Protein AF-A0A759NTQ3-F1 (afdb_monomer)

Secondary structure (DSSP, 8-state):
----EEES-EEE-SEEEEEEEEEES-EEE-SEEEEEEEEEES-EEE-SEEEEEEEEEEEEEEEESEEEEEEEEEEEEEEEE--

Mean predicted aligned error: 4.58 Å

Nearest PDB structures (foldseek):
  6ria-assembly1_P  TM=3.434E-01  e=2.487E+00  Thermus thermophilus

Radius of gyration: 11.67 Å; Cα contacts (8 Å, |Δi|>4): 229; chains: 1; bounding box: 32×25×25 Å

Foldseek 3Di:
DPPQAAECEEEEDQEEEDEGAHYEQYEYDYAEYEYEYAYYYNYAEEYAYYAYEYAAYYQDHYEYCYYHYHYNYYYNDDYHHDD

pLDDT: mean 85.56, std 9.97, range [36.03, 92.19]

Sequence (83 aa):
MATNVLSGLRVRCRLCRMATNVLSGLRVRCRLCRMATNVLSGLRMRCRLCRMAANVLSGLRVRCRLCRMATNVLSGLRVWCRL

Organism: Salmonella enterica (NCBI:txid28901)

Solvent-accessible surface area (backbone atoms only — not comparable to full-atom values): 4185 Å² total; per-residue (Å²): 133,90,80,46,70,46,66,68,45,76,47,78,44,65,67,44,80,50,77,42,52,33,39,34,43,33,37,40,42,30,46,34,40,40,41,40,30,46,36,37,35,42,37,39,38,40,34,43,37,40,39,40,39,30,48,34,38,34,46,35,38,40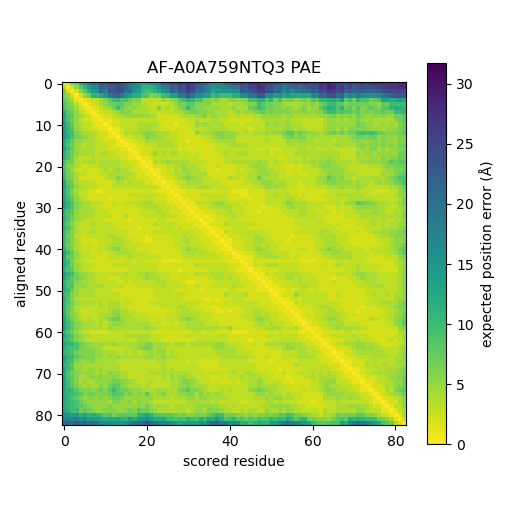,37,26,42,41,78,46,79,46,64,80,39,79,43,61,78,44,78,47,67,54,124

Structure (mmCIF, N/CA/C/O backbone):
data_AF-A0A759NTQ3-F1
#
_entry.id   AF-A0A759NTQ3-F1
#
loop_
_atom_site.group_PDB
_atom_site.id
_atom_site.type_symbol
_atom_site.label_atom_id
_atom_site.label_alt_id
_atom_site.label_comp_id
_atom_site.label_asym_id
_atom_site.label_entity_id
_atom_site.label_seq_id
_atom_site.pdbx_PDB_ins_code
_atom_site.Cartn_x
_atom_site.Cartn_y
_atom_site.Cartn_z
_atom_site.occupancy
_atom_site.B_iso_or_equiv
_atom_site.auth_seq_id
_atom_site.auth_comp_id
_atom_site.auth_asym_id
_atom_site.auth_atom_id
_atom_site.pdbx_PDB_model_num
ATOM 1 N N . MET A 1 1 ? 20.128 -15.673 -8.459 1.00 36.03 1 MET A N 1
ATOM 2 C CA . MET A 1 1 ? 19.994 -14.201 -8.390 1.00 36.03 1 MET A CA 1
ATOM 3 C C . MET A 1 1 ? 18.508 -13.869 -8.299 1.00 36.03 1 MET A C 1
ATOM 5 O O . MET A 1 1 ? 17.813 -13.962 -9.298 1.00 36.03 1 MET A O 1
ATOM 9 N N . ALA A 1 2 ? 17.976 -13.620 -7.099 1.00 42.84 2 ALA A N 1
ATOM 10 C CA . ALA A 1 2 ? 16.540 -13.379 -6.917 1.00 42.84 2 ALA A CA 1
ATOM 11 C C . ALA A 1 2 ? 16.209 -11.905 -7.204 1.00 42.84 2 ALA A C 1
ATOM 13 O O . ALA A 1 2 ? 16.132 -11.076 -6.297 1.00 42.84 2 ALA A O 1
ATOM 14 N N . THR A 1 3 ? 16.042 -11.567 -8.480 1.00 47.06 3 THR A N 1
ATOM 15 C CA . THR A 1 3 ? 15.576 -10.256 -8.949 1.00 47.06 3 THR A CA 1
ATOM 16 C C . THR A 1 3 ? 14.074 -10.089 -8.699 1.00 47.06 3 THR A C 1
ATOM 18 O O . THR A 1 3 ? 13.285 -9.959 -9.624 1.00 47.06 3 THR A O 1
ATOM 21 N N . ASN A 1 4 ? 13.634 -10.052 -7.437 1.00 68.12 4 ASN A N 1
ATOM 22 C CA . ASN A 1 4 ? 12.235 -9.728 -7.123 1.00 68.12 4 ASN A CA 1
ATOM 23 C C . ASN A 1 4 ? 12.052 -8.216 -6.970 1.00 68.12 4 ASN A C 1
ATOM 25 O O . ASN A 1 4 ? 11.764 -7.710 -5.880 1.00 68.12 4 ASN A O 1
ATOM 29 N N . VAL A 1 5 ? 12.260 -7.512 -8.084 1.00 75.50 5 VAL A N 1
ATOM 30 C CA . VAL A 1 5 ? 11.795 -6.141 -8.283 1.00 75.50 5 VAL A CA 1
ATOM 31 C C . VAL A 1 5 ? 10.415 -6.233 -8.920 1.00 75.50 5 VAL A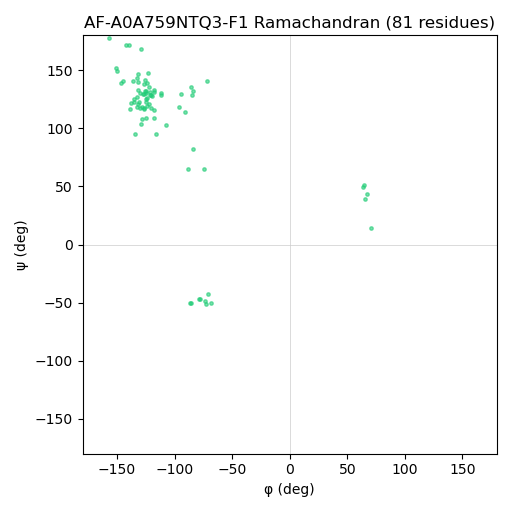 C 1
ATOM 33 O O . VAL A 1 5 ? 10.272 -6.709 -10.041 1.00 75.50 5 VAL A O 1
ATOM 36 N N . LEU A 1 6 ? 9.389 -5.799 -8.197 1.00 80.19 6 LEU A N 1
ATOM 37 C CA . LEU A 1 6 ? 8.017 -5.760 -8.695 1.00 80.19 6 LEU A CA 1
ATOM 38 C C . LEU A 1 6 ? 7.580 -4.310 -8.856 1.00 80.19 6 LEU A C 1
ATOM 40 O O . LEU A 1 6 ? 7.723 -3.505 -7.936 1.00 80.19 6 LEU A O 1
ATOM 44 N N . SER A 1 7 ? 7.026 -3.978 -10.018 1.00 85.81 7 SER A N 1
ATOM 45 C CA . SER A 1 7 ? 6.577 -2.625 -10.334 1.00 85.81 7 SER A CA 1
ATOM 46 C C . SER A 1 7 ? 5.160 -2.616 -10.914 1.00 85.81 7 SER A C 1
ATOM 48 O O . SER A 1 7 ? 4.721 -3.562 -11.563 1.00 85.81 7 SER A O 1
ATOM 50 N N . GLY A 1 8 ? 4.393 -1.559 -10.630 1.00 85.38 8 GLY A N 1
ATOM 51 C CA . GLY A 1 8 ? 3.101 -1.302 -11.289 1.00 85.38 8 GLY A CA 1
ATOM 52 C C . GLY A 1 8 ? 1.953 -2.255 -10.927 1.00 85.38 8 GLY A C 1
ATOM 53 O O . GLY A 1 8 ? 0.917 -2.270 -11.596 1.00 85.38 8 GLY A O 1
ATOM 54 N N . LEU A 1 9 ? 2.094 -3.036 -9.859 1.00 85.38 9 LEU A N 1
ATOM 55 C CA . LEU A 1 9 ? 1.146 -4.090 -9.518 1.00 85.38 9 LEU A CA 1
ATOM 56 C C . LEU A 1 9 ? -0.198 -3.532 -8.998 1.00 85.38 9 LEU A C 1
ATOM 58 O O . LEU A 1 9 ? -0.257 -2.582 -8.206 1.00 85.38 9 LEU A O 1
ATOM 62 N N . ARG A 1 10 ? -1.311 -4.161 -9.395 1.00 90.06 10 ARG A N 1
ATOM 63 C CA . ARG A 1 10 ? -2.656 -3.884 -8.864 1.00 90.06 10 ARG A CA 1
ATOM 64 C C . ARG A 1 10 ? -3.260 -5.156 -8.285 1.00 90.06 10 ARG A C 1
ATOM 66 O O . ARG A 1 10 ? -3.458 -6.123 -9.004 1.00 90.06 10 ARG A O 1
ATOM 73 N N . VAL A 1 11 ? -3.606 -5.128 -7.002 1.00 86.06 11 VAL A N 1
ATOM 74 C CA . VAL A 1 11 ? -4.122 -6.296 -6.277 1.00 86.06 11 VAL A CA 1
ATOM 75 C C . VAL A 1 11 ? -5.516 -6.001 -5.735 1.00 86.06 11 VAL A C 1
ATOM 77 O O . VAL A 1 11 ? -5.734 -4.983 -5.066 1.00 86.06 11 VAL A O 1
ATOM 80 N N . ARG A 1 12 ? -6.462 -6.900 -6.017 1.00 90.62 12 ARG A N 1
ATOM 81 C CA . ARG A 1 12 ? -7.829 -6.876 -5.485 1.00 90.62 12 ARG A CA 1
ATOM 82 C C . ARG A 1 12 ? -8.224 -8.273 -5.020 1.00 90.62 12 ARG A C 1
ATOM 84 O O . ARG A 1 12 ? -8.695 -9.067 -5.821 1.00 90.62 12 ARG A O 1
ATOM 91 N N . CYS A 1 13 ? -8.062 -8.556 -3.732 1.00 84.81 13 CYS A N 1
ATOM 92 C CA . CYS A 1 13 ? -8.447 -9.849 -3.157 1.00 84.81 13 CYS A CA 1
ATOM 93 C C . CYS A 1 13 ? -9.103 -9.646 -1.787 1.00 84.81 13 CYS A C 1
ATOM 95 O O . CYS A 1 13 ? -9.095 -8.548 -1.237 1.00 84.81 13 CYS A O 1
ATOM 97 N N . ARG A 1 14 ? -9.675 -10.693 -1.184 1.00 88.69 14 ARG A N 1
ATOM 98 C CA . ARG A 1 14 ? -10.144 -10.604 0.215 1.00 88.69 14 ARG A CA 1
ATOM 99 C C . ARG A 1 14 ? -8.964 -10.536 1.187 1.00 88.69 14 ARG A C 1
ATOM 101 O O . ARG A 1 14 ? -8.976 -9.709 2.101 1.00 88.69 14 ARG A O 1
ATOM 108 N N . LEU A 1 15 ? -7.948 -11.357 0.937 1.00 88.50 15 LEU A N 1
ATOM 109 C CA . LEU A 1 15 ? -6.756 -11.527 1.757 1.00 88.50 15 LEU A CA 1
ATOM 110 C C . LEU A 1 15 ? -5.524 -11.420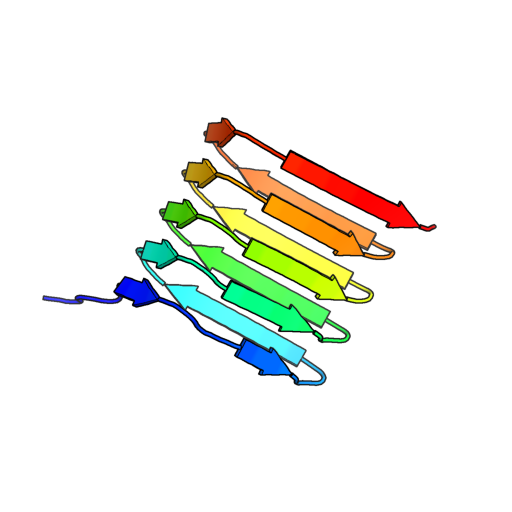 0.857 1.00 88.50 15 LEU A C 1
ATOM 112 O O . LEU A 1 15 ? -5.490 -12.026 -0.211 1.00 88.50 15 LEU A O 1
ATOM 116 N N . CYS A 1 16 ? -4.554 -10.605 1.260 1.00 84.31 16 CYS A N 1
ATOM 117 C CA . CYS A 1 16 ? -3.392 -10.264 0.444 1.00 84.31 16 CYS A CA 1
ATOM 118 C C . CYS A 1 16 ? -2.115 -10.447 1.269 1.00 84.31 16 CYS A C 1
ATOM 120 O O . CYS A 1 16 ? -1.986 -9.838 2.334 1.00 84.31 16 CYS A O 1
ATOM 122 N N . ARG A 1 17 ? -1.181 -11.282 0.791 1.00 87.62 17 ARG A N 1
ATOM 123 C CA . ARG A 1 17 ? 0.124 -11.515 1.425 1.00 87.62 17 ARG A CA 1
ATOM 124 C C . ARG A 1 17 ? 1.234 -11.406 0.385 1.00 87.62 17 ARG A C 1
ATOM 126 O O . ARG A 1 17 ? 1.214 -12.164 -0.573 1.00 87.62 17 ARG A O 1
ATOM 133 N N . MET A 1 18 ? 2.184 -10.496 0.588 1.00 83.81 18 MET A N 1
ATOM 134 C CA . MET A 1 18 ? 3.314 -10.298 -0.330 1.00 83.81 18 MET A CA 1
ATOM 135 C C . MET A 1 18 ? 4.638 -10.223 0.426 1.00 83.81 18 MET A C 1
ATOM 137 O O . MET A 1 18 ? 4.697 -9.630 1.508 1.00 83.81 18 MET A O 1
ATOM 141 N N . ALA A 1 19 ? 5.683 -10.791 -0.176 1.00 87.00 19 ALA A N 1
ATOM 142 C CA . ALA A 1 19 ? 7.061 -10.718 0.295 1.00 87.00 19 ALA A CA 1
ATOM 143 C C . ALA A 1 19 ? 8.006 -10.505 -0.897 1.00 87.00 19 ALA A C 1
ATOM 145 O O . ALA A 1 19 ? 8.051 -11.344 -1.795 1.00 87.00 19 ALA A O 1
ATOM 146 N N . THR A 1 20 ? 8.709 -9.372 -0.945 1.00 85.12 20 THR A N 1
ATOM 147 C CA . THR A 1 20 ? 9.542 -8.975 -2.099 1.00 85.12 20 THR A CA 1
ATOM 148 C C . THR A 1 20 ? 10.719 -8.111 -1.655 1.00 85.12 20 THR A C 1
ATOM 150 O O . THR A 1 20 ? 10.595 -7.372 -0.683 1.00 85.12 20 THR A O 1
ATOM 153 N N . ASN A 1 21 ? 11.840 -8.120 -2.379 1.00 87.56 21 ASN A N 1
ATOM 154 C CA . ASN A 1 21 ? 12.974 -7.258 -2.024 1.00 87.56 21 ASN A CA 1
ATOM 155 C C . ASN A 1 21 ? 12.695 -5.789 -2.354 1.00 87.56 21 ASN A C 1
ATOM 157 O O . ASN A 1 21 ? 12.806 -4.934 -1.477 1.00 87.56 21 ASN A O 1
ATOM 161 N N . VAL A 1 22 ? 12.276 -5.503 -3.587 1.00 86.56 22 VAL A N 1
ATOM 162 C CA . VAL A 1 22 ? 11.975 -4.139 -4.032 1.00 86.56 22 VAL A CA 1
ATOM 163 C C . VAL A 1 22 ? 10.586 -4.111 -4.644 1.00 86.56 22 VAL A C 1
ATOM 165 O O . VAL A 1 22 ? 10.256 -4.933 -5.498 1.00 86.56 22 VAL A O 1
ATOM 168 N N . LEU A 1 23 ? 9.759 -3.168 -4.203 1.00 86.38 23 LEU A N 1
ATOM 169 C CA . LEU A 1 23 ? 8.399 -3.017 -4.696 1.00 86.38 23 LEU A CA 1
ATOM 170 C C . LEU A 1 23 ? 8.094 -1.547 -4.966 1.00 86.38 23 LEU A C 1
ATOM 172 O O . LEU A 1 23 ? 8.174 -0.715 -4.063 1.00 86.38 23 LEU A O 1
ATOM 176 N N . SER A 1 24 ? 7.714 -1.231 -6.200 1.00 90.06 24 SER A N 1
ATOM 177 C CA . SER A 1 24 ? 7.392 0.129 -6.627 1.00 90.06 24 SER A CA 1
ATOM 178 C C . SER A 1 24 ? 6.000 0.225 -7.261 1.00 90.06 24 SER A C 1
ATOM 180 O O . SER A 1 24 ? 5.534 -0.658 -7.978 1.00 90.06 24 SER A O 1
ATOM 182 N N . GLY A 1 25 ? 5.273 1.307 -6.987 1.00 88.25 25 GLY A N 1
ATOM 183 C CA . GLY A 1 25 ? 4.018 1.608 -7.685 1.00 88.25 25 GLY A CA 1
ATOM 184 C C . GLY A 1 25 ? 2.881 0.606 -7.442 1.00 88.25 25 GLY A C 1
ATOM 185 O O . GLY A 1 25 ? 2.124 0.285 -8.358 1.00 88.25 25 GLY A O 1
ATOM 186 N N . LEU A 1 26 ? 2.730 0.118 -6.212 1.00 88.31 26 LEU A N 1
ATOM 187 C CA . LEU A 1 26 ? 1.716 -0.875 -5.857 1.00 88.31 26 LEU A CA 1
ATOM 188 C C . LEU A 1 26 ? 0.362 -0.228 -5.502 1.00 88.31 26 LEU A C 1
ATOM 190 O O . LEU A 1 26 ? 0.284 0.717 -4.712 1.00 88.31 26 LEU A O 1
ATOM 194 N N . ARG A 1 27 ? -0.747 -0.784 -6.010 1.00 91.75 27 ARG A N 1
ATOM 195 C CA . ARG A 1 27 ? -2.115 -0.429 -5.584 1.00 91.75 27 ARG A CA 1
ATOM 196 C C . ARG A 1 27 ? -2.853 -1.645 -5.032 1.00 91.75 27 ARG A C 1
ATOM 198 O O . ARG A 1 27 ? -3.153 -2.571 -5.779 1.00 91.75 27 ARG A O 1
ATOM 205 N N . VAL A 1 28 ? -3.230 -1.611 -3.755 1.00 88.69 28 VAL A N 1
ATOM 206 C CA . VAL A 1 28 ? -3.909 -2.728 -3.075 1.00 88.69 28 VAL A CA 1
ATOM 207 C C . VAL A 1 28 ? -5.295 -2.318 -2.598 1.00 88.69 28 VAL A C 1
ATOM 209 O O . VAL A 1 28 ? -5.462 -1.274 -1.958 1.00 88.69 28 VAL A O 1
ATOM 212 N N . ARG A 1 29 ? -6.291 -3.162 -2.878 1.00 91.62 29 ARG A N 1
ATOM 213 C CA . ARG A 1 29 ? -7.621 -3.104 -2.264 1.00 91.62 29 ARG A CA 1
ATOM 214 C C . ARG A 1 29 ? -8.001 -4.482 -1.726 1.00 91.62 29 ARG A C 1
ATOM 216 O O . ARG A 1 29 ? -8.379 -5.341 -2.515 1.00 91.62 29 ARG A O 1
ATOM 223 N N . CYS A 1 30 ? -7.918 -4.687 -0.412 1.00 88.44 30 CYS A N 1
ATOM 224 C CA . CYS A 1 30 ? -8.292 -5.965 0.215 1.00 88.44 30 CYS A CA 1
ATOM 225 C C . CYS A 1 30 ? -8.991 -5.757 1.564 1.00 88.44 30 CYS A C 1
ATOM 227 O O . CYS A 1 30 ? -9.051 -4.635 2.055 1.00 88.44 30 CYS A O 1
ATOM 229 N N . ARG A 1 31 ? -9.549 -6.801 2.192 1.00 90.50 31 ARG A N 1
ATOM 230 C CA . ARG A 1 31 ? -10.050 -6.675 3.578 1.00 90.50 31 ARG A CA 1
ATOM 231 C C . ARG A 1 31 ? -8.891 -6.731 4.567 1.00 90.50 31 ARG A C 1
ATOM 233 O O . ARG A 1 31 ? -8.808 -5.866 5.439 1.00 90.50 31 ARG A O 1
ATOM 240 N N . LEU A 1 32 ? -8.004 -7.705 4.374 1.00 89.75 32 LEU A N 1
ATOM 241 C CA . LEU A 1 32 ? -6.814 -7.927 5.186 1.00 89.75 32 LEU A CA 1
ATOM 242 C C . LEU A 1 32 ? -5.566 -7.948 4.300 1.00 89.75 32 LEU A C 1
ATOM 244 O O . LEU A 1 32 ? -5.538 -8.647 3.283 1.00 89.75 32 LEU A O 1
ATOM 248 N N . CYS A 1 33 ? -4.533 -7.216 4.704 1.00 87.62 33 CYS A N 1
ATOM 249 C CA . CYS A 1 33 ? -3.270 -7.143 3.974 1.00 87.62 33 CYS A CA 1
ATOM 250 C C . CYS A 1 33 ? -2.078 -7.356 4.906 1.00 87.62 33 CYS A C 1
ATOM 252 O O . CYS A 1 33 ? -1.983 -6.691 5.942 1.00 87.62 33 CYS A O 1
ATOM 254 N N . ARG A 1 34 ? -1.134 -8.210 4.493 1.00 90.31 34 ARG A N 1
ATOM 255 C CA . ARG A 1 34 ? 0.166 -8.391 5.146 1.00 90.31 34 ARG A CA 1
ATOM 256 C C . ARG A 1 34 ? 1.302 -8.260 4.132 1.00 90.31 34 ARG A C 1
ATOM 258 O O . ARG A 1 34 ? 1.386 -9.062 3.208 1.00 90.31 34 ARG A O 1
ATOM 265 N N . MET A 1 35 ? 2.176 -7.277 4.316 1.00 86.75 35 MET A N 1
ATOM 266 C CA . MET A 1 35 ? 3.290 -7.010 3.396 1.00 86.75 35 MET A CA 1
ATOM 267 C C . MET A 1 35 ? 4.620 -7.035 4.148 1.00 86.75 35 MET A C 1
ATOM 269 O O . MET A 1 35 ? 4.700 -6.498 5.254 1.00 86.75 35 MET A O 1
ATOM 273 N N . ALA A 1 36 ? 5.643 -7.631 3.543 1.00 89.75 36 ALA A N 1
ATOM 274 C CA . ALA A 1 36 ? 7.021 -7.580 4.019 1.00 89.75 36 ALA A CA 1
ATOM 275 C C . ALA A 1 36 ? 7.949 -7.246 2.846 1.00 89.75 36 ALA A C 1
ATOM 277 O O . ALA A 1 36 ? 7.989 -7.993 1.870 1.00 89.75 36 ALA A O 1
ATOM 278 N N . THR A 1 37 ? 8.656 -6.120 2.906 1.00 87.50 37 THR A N 1
ATOM 279 C CA . THR A 1 37 ? 9.489 -5.660 1.783 1.00 87.50 37 THR A CA 1
ATOM 280 C C . THR A 1 37 ? 10.740 -4.938 2.245 1.00 87.50 37 THR A C 1
ATOM 282 O O . THR A 1 37 ? 10.631 -4.102 3.126 1.00 87.50 37 THR A O 1
ATOM 285 N N . ASN A 1 38 ? 11.906 -5.149 1.634 1.00 90.19 38 ASN A N 1
ATOM 286 C CA . ASN A 1 38 ? 13.089 -4.362 2.012 1.00 90.19 38 ASN A CA 1
ATOM 287 C C . ASN A 1 38 ? 12.939 -2.892 1.601 1.00 90.19 38 ASN A C 1
ATOM 289 O O . ASN A 1 38 ? 13.071 -2.005 2.442 1.00 90.19 38 ASN A O 1
ATOM 293 N N . VAL A 1 39 ? 12.585 -2.638 0.339 1.00 89.19 39 VAL A N 1
ATOM 294 C CA . VAL A 1 39 ? 12.353 -1.288 -0.188 1.00 89.19 39 VAL A CA 1
ATOM 295 C C . VAL A 1 39 ? 10.960 -1.203 -0.802 1.00 89.19 39 VAL A C 1
ATOM 297 O O . VAL A 1 39 ? 10.619 -1.980 -1.695 1.00 89.19 39 VAL A O 1
ATOM 300 N N . LEU A 1 40 ? 10.160 -0.241 -0.341 1.00 88.19 40 LEU A N 1
ATOM 301 C CA . LEU A 1 40 ? 8.820 0.028 -0.855 1.00 88.19 40 LEU A CA 1
ATOM 302 C C . LEU A 1 40 ? 8.684 1.486 -1.286 1.00 88.19 40 LEU A C 1
ATOM 304 O O . LEU A 1 40 ? 8.817 2.384 -0.458 1.00 88.19 40 LEU A O 1
ATOM 308 N N . SER A 1 41 ? 8.320 1.723 -2.544 1.00 91.19 41 SER A N 1
ATOM 309 C CA . SER A 1 41 ? 8.049 3.065 -3.059 1.00 91.19 41 SER A CA 1
ATOM 310 C C . SER A 1 41 ? 6.678 3.171 -3.735 1.00 91.19 41 SER A C 1
ATOM 312 O O . SER A 1 41 ? 6.233 2.293 -4.474 1.00 91.19 41 SER A O 1
ATOM 314 N N . GLY A 1 42 ? 5.954 4.262 -3.485 1.00 90.12 42 GLY A N 1
ATOM 315 C CA . GLY A 1 42 ? 4.722 4.575 -4.217 1.00 90.12 42 GLY A CA 1
ATOM 316 C C . GLY A 1 42 ? 3.555 3.611 -3.962 1.00 90.12 42 GLY A C 1
ATOM 317 O O . GLY A 1 42 ? 2.850 3.227 -4.898 1.00 90.12 42 GLY A O 1
ATOM 318 N N . LEU A 1 43 ? 3.316 3.220 -2.707 1.00 88.88 43 LEU A N 1
ATOM 319 C CA . LEU A 1 43 ? 2.195 2.349 -2.343 1.00 88.88 43 LEU A CA 1
ATOM 320 C C . LEU A 1 43 ? 0.893 3.143 -2.139 1.00 88.88 43 LEU A C 1
ATOM 322 O O . LEU A 1 43 ? 0.835 4.101 -1.369 1.00 88.88 43 LEU A O 1
ATOM 326 N N . ARG A 1 44 ? -0.204 2.670 -2.743 1.00 91.62 44 ARG A N 1
ATOM 327 C CA . ARG A 1 44 ? -1.577 3.092 -2.421 1.00 91.62 44 ARG A CA 1
ATOM 328 C C . ARG A 1 44 ? -2.397 1.916 -1.901 1.00 91.62 44 ARG A C 1
ATOM 330 O O . ARG A 1 44 ? -2.702 0.985 -2.640 1.00 91.62 44 ARG A O 1
ATOM 337 N N . MET A 1 45 ? -2.819 1.993 -0.649 1.00 88.50 45 MET A N 1
ATOM 338 C CA . MET A 1 45 ? -3.467 0.903 0.073 1.00 88.50 45 MET A CA 1
ATOM 339 C C . MET A 1 45 ? -4.858 1.317 0.554 1.00 88.50 45 MET A C 1
ATOM 341 O O . MET A 1 45 ? -5.020 2.384 1.143 1.00 88.50 45 MET A O 1
ATOM 345 N N . ARG A 1 46 ? -5.869 0.478 0.307 1.00 91.25 46 ARG A N 1
ATOM 346 C CA . ARG A 1 46 ? -7.199 0.585 0.927 1.00 91.25 46 ARG A CA 1
ATOM 347 C C . ARG A 1 46 ? -7.610 -0.765 1.498 1.00 91.25 46 ARG A C 1
ATOM 349 O O . ARG A 1 46 ? -7.767 -1.718 0.739 1.00 91.25 46 ARG A O 1
ATOM 356 N N . CYS A 1 47 ? -7.805 -0.849 2.806 1.00 88.06 47 CYS A N 1
ATOM 357 C CA . CYS A 1 47 ? -8.235 -2.089 3.453 1.00 88.06 47 CYS A CA 1
ATOM 358 C C . C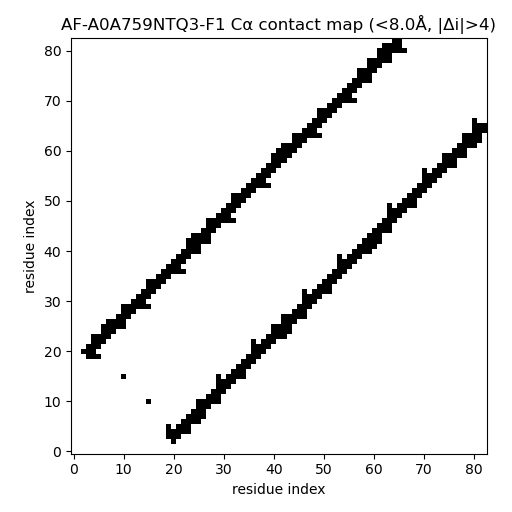YS A 1 47 ? -8.928 -1.844 4.792 1.00 88.06 47 CYS A C 1
ATOM 360 O O . CYS A 1 47 ? -9.097 -0.701 5.197 1.00 88.06 47 CYS A O 1
ATOM 362 N N . ARG A 1 48 ? -9.410 -2.899 5.458 1.00 89.38 48 ARG A N 1
ATOM 363 C CA . ARG A 1 48 ? -9.915 -2.777 6.835 1.00 89.38 48 ARG A CA 1
ATOM 364 C C . ARG A 1 48 ? -8.769 -2.933 7.823 1.00 89.38 48 ARG A C 1
ATOM 366 O O . ARG A 1 48 ? -8.591 -2.061 8.666 1.00 89.38 48 ARG A O 1
ATOM 373 N N . LEU A 1 49 ? -7.979 -3.993 7.657 1.00 88.88 49 LEU A N 1
ATOM 374 C CA . LEU A 1 49 ? -6.806 -4.281 8.474 1.00 88.88 49 LEU A CA 1
ATOM 375 C C . LEU A 1 49 ? -5.545 -4.322 7.609 1.00 88.88 49 LEU A C 1
ATOM 377 O O . LEU A 1 49 ? -5.486 -5.068 6.625 1.00 88.88 49 LEU A O 1
ATOM 381 N N . CYS A 1 50 ? -4.529 -3.562 8.004 1.00 86.75 50 CYS A N 1
ATOM 382 C CA . CYS A 1 50 ? -3.228 -3.561 7.350 1.00 86.75 50 CYS A CA 1
ATOM 383 C C . CYS A 1 50 ? -2.082 -3.822 8.325 1.00 86.75 50 CYS A C 1
ATOM 385 O O . CYS A 1 50 ? -1.983 -3.169 9.361 1.00 86.75 50 CYS A O 1
ATOM 387 N N . ARG A 1 51 ? -1.181 -4.737 7.948 1.00 90.25 51 ARG A N 1
ATOM 388 C CA . ARG A 1 51 ? 0.110 -4.947 8.609 1.00 90.25 51 ARG A CA 1
ATOM 389 C C . ARG A 1 51 ? 1.235 -4.873 7.576 1.00 90.25 51 ARG A C 1
ATOM 391 O O . ARG A 1 51 ? 1.269 -5.704 6.670 1.00 90.25 51 ARG A O 1
ATOM 398 N N . MET A 1 52 ? 2.151 -3.917 7.705 1.00 87.44 52 MET A N 1
ATOM 399 C CA . MET A 1 52 ? 3.376 -3.899 6.896 1.00 87.44 52 MET A CA 1
ATOM 400 C C . MET A 1 52 ? 4.638 -3.878 7.742 1.00 87.44 52 MET A C 1
ATOM 402 O O . MET A 1 52 ? 4.667 -3.278 8.815 1.00 87.44 52 MET A O 1
ATOM 406 N N . ALA A 1 53 ? 5.676 -4.505 7.200 1.00 90.56 53 ALA A N 1
ATOM 407 C CA . ALA A 1 53 ? 7.052 -4.359 7.633 1.00 90.56 53 ALA A CA 1
ATOM 408 C C . ALA A 1 53 ? 7.913 -3.977 6.425 1.00 90.56 53 ALA A C 1
ATOM 410 O O . ALA A 1 53 ? 7.825 -4.638 5.38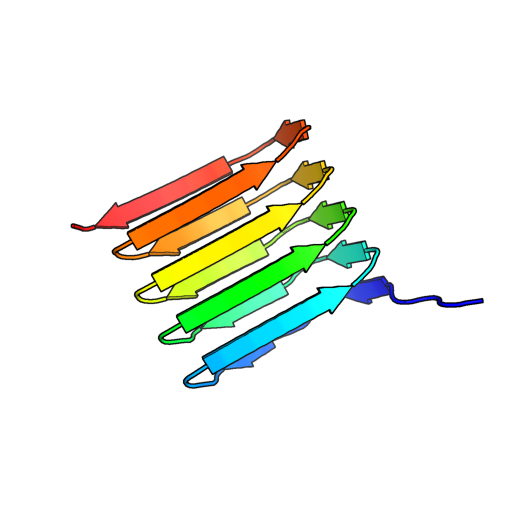5 1.00 90.56 53 ALA A O 1
ATOM 411 N N . ALA A 1 54 ? 8.722 -2.926 6.551 1.00 88.50 54 ALA A N 1
ATOM 412 C CA . ALA A 1 54 ? 9.719 -2.610 5.539 1.00 88.50 54 ALA A CA 1
ATOM 413 C C . ALA A 1 54 ? 10.960 -1.921 6.093 1.00 88.50 54 ALA A C 1
ATOM 415 O O . ALA A 1 54 ? 10.845 -1.155 7.034 1.00 88.50 54 ALA A O 1
ATOM 416 N N . ASN A 1 55 ? 12.133 -2.117 5.491 1.00 91.44 55 ASN A N 1
ATOM 417 C CA . ASN A 1 55 ? 13.321 -1.378 5.931 1.00 91.44 55 ASN A CA 1
ATOM 418 C C . ASN A 1 55 ? 13.255 0.081 5.473 1.00 91.44 55 ASN A C 1
ATOM 420 O O . ASN A 1 55 ? 13.409 0.988 6.288 1.00 91.44 55 ASN A O 1
ATOM 424 N N . VAL A 1 56 ? 12.955 0.306 4.193 1.00 90.56 56 VAL A N 1
ATOM 425 C CA . VAL A 1 56 ? 12.834 1.641 3.600 1.00 90.56 56 VAL A CA 1
ATOM 426 C C . VAL A 1 56 ? 11.476 1.791 2.939 1.00 90.56 56 VAL A C 1
ATOM 428 O O . VAL A 1 56 ? 11.059 0.944 2.144 1.00 90.56 56 VAL A O 1
ATOM 431 N N . LEU A 1 57 ? 10.785 2.885 3.250 1.00 88.19 57 LEU A N 1
ATOM 432 C CA . LEU A 1 57 ? 9.438 3.126 2.763 1.00 88.19 57 LEU A CA 1
ATOM 433 C C . LEU A 1 57 ? 9.255 4.583 2.324 1.00 88.19 57 LEU A C 1
ATOM 435 O O . LEU A 1 57 ? 9.439 5.507 3.116 1.00 88.19 57 LEU A O 1
ATOM 439 N N . SER A 1 58 ? 8.877 4.790 1.060 1.00 92.19 58 SER A N 1
ATOM 440 C CA . SER A 1 58 ? 8.701 6.116 0.463 1.00 92.19 58 SER A CA 1
ATOM 441 C C . SER A 1 58 ? 7.375 6.267 -0.291 1.00 92.19 58 SER A C 1
ATOM 443 O O . SER A 1 58 ? 6.905 5.368 -0.991 1.00 92.19 58 SER A O 1
ATOM 445 N N . GLY A 1 59 ? 6.726 7.427 -0.158 1.00 90.44 59 GLY A N 1
ATOM 446 C CA . GLY A 1 59 ? 5.532 7.764 -0.945 1.00 90.44 59 GLY A CA 1
ATOM 447 C C . GLY A 1 59 ? 4.325 6.863 -0.653 1.00 90.44 59 GLY A C 1
ATOM 448 O O . GLY A 1 59 ? 3.708 6.305 -1.566 1.00 90.44 59 GLY A O 1
ATOM 449 N N . LEU A 1 60 ? 3.978 6.719 0.625 1.00 88.75 60 LEU A N 1
ATOM 450 C CA . LEU A 1 60 ? 2.929 5.824 1.100 1.00 88.75 60 LEU A CA 1
ATOM 451 C 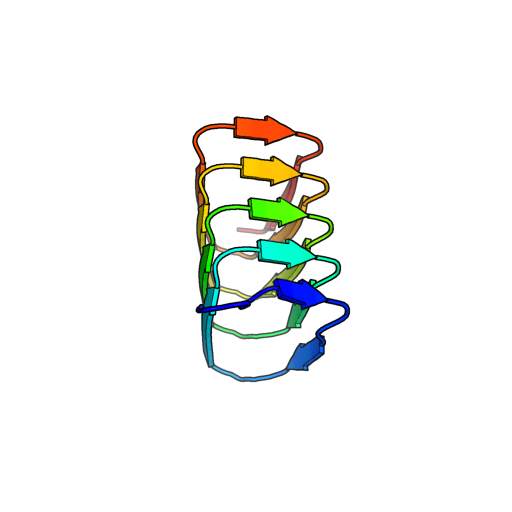C . LEU A 1 60 ? 1.586 6.547 1.257 1.00 88.75 60 LEU A C 1
ATOM 453 O O . LEU A 1 60 ? 1.487 7.557 1.948 1.00 88.75 60 LEU A O 1
ATOM 457 N N . ARG A 1 61 ? 0.511 5.991 0.686 1.00 91.50 61 ARG A N 1
ATOM 458 C CA . ARG A 1 61 ? -0.874 6.432 0.927 1.00 91.50 61 ARG A CA 1
ATOM 459 C C . ARG A 1 61 ? -1.731 5.267 1.391 1.00 91.50 61 ARG A C 1
ATOM 461 O O . ARG A 1 61 ? -2.076 4.396 0.594 1.00 91.50 61 ARG A O 1
ATOM 468 N N . VAL A 1 62 ? -2.122 5.263 2.657 1.00 87.81 62 VAL A N 1
ATOM 469 C CA . VAL A 1 62 ? -2.842 4.148 3.280 1.00 87.81 62 VAL A CA 1
ATOM 470 C C . VAL A 1 62 ? -4.177 4.633 3.825 1.00 87.81 62 VAL A C 1
ATOM 472 O O . VAL A 1 62 ? -4.231 5.613 4.558 1.00 87.81 62 VAL A O 1
ATOM 475 N N . ARG A 1 63 ? -5.265 3.946 3.467 1.00 90.62 63 ARG A N 1
ATOM 476 C CA . ARG A 1 63 ? -6.578 4.098 4.101 1.00 90.62 63 ARG A CA 1
ATOM 477 C C . ARG A 1 63 ? -6.973 2.768 4.743 1.00 90.62 63 ARG A C 1
ATOM 479 O O . ARG A 1 63 ? -7.264 1.821 4.009 1.00 90.62 63 ARG A O 1
ATOM 486 N N . CYS A 1 64 ? -6.964 2.699 6.072 1.00 87.38 64 CYS A N 1
ATOM 487 C CA . CYS A 1 64 ? -7.346 1.505 6.839 1.00 87.38 64 CYS A CA 1
ATOM 488 C C . CYS A 1 64 ? -8.371 1.857 7.927 1.00 87.38 64 CYS A C 1
ATOM 490 O O . CYS A 1 64 ? -8.580 3.033 8.204 1.00 87.38 64 CYS A O 1
ATOM 492 N N . ARG A 1 65 ? -8.998 0.857 8.558 1.00 88.12 65 ARG A N 1
ATOM 493 C CA . ARG A 1 65 ? -9.586 1.065 9.894 1.00 88.12 65 ARG A CA 1
ATOM 494 C C . ARG A 1 65 ? -8.526 0.854 10.963 1.00 88.12 65 ARG A C 1
ATOM 496 O O . ARG A 1 65 ? -8.267 1.735 11.766 1.00 88.12 65 ARG A O 1
ATOM 503 N N . LEU A 1 66 ? -7.830 -0.277 10.868 1.00 87.25 66 LEU A N 1
ATOM 504 C CA . LEU A 1 66 ? -6.720 -0.628 11.740 1.00 87.25 66 LEU A CA 1
ATOM 505 C C . LEU A 1 66 ? -5.432 -0.778 10.927 1.00 87.25 66 LEU A C 1
ATOM 507 O O . LEU A 1 66 ? -5.408 -1.466 9.899 1.00 87.25 66 LEU A O 1
ATOM 511 N N . CYS A 1 67 ? -4.367 -0.134 11.393 1.00 84.69 67 CYS A N 1
ATOM 512 C CA . CYS A 1 67 ? -3.101 -0.027 10.686 1.00 84.69 67 CYS A CA 1
ATOM 513 C C . CYS A 1 67 ? -1.912 -0.292 11.615 1.00 84.69 67 CYS A C 1
ATOM 515 O O . CYS A 1 67 ? -1.767 0.367 12.635 1.00 84.69 67 CYS A O 1
ATOM 517 N N . ARG A 1 68 ? -1.047 -1.250 11.249 1.00 88.25 68 ARG A N 1
ATOM 518 C CA . ARG A 1 68 ? 0.218 -1.520 11.94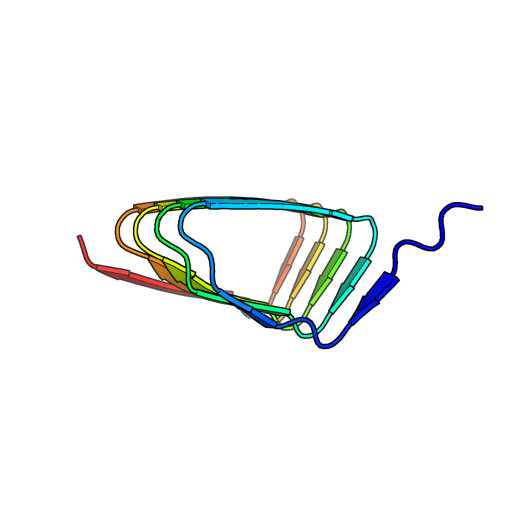5 1.00 88.25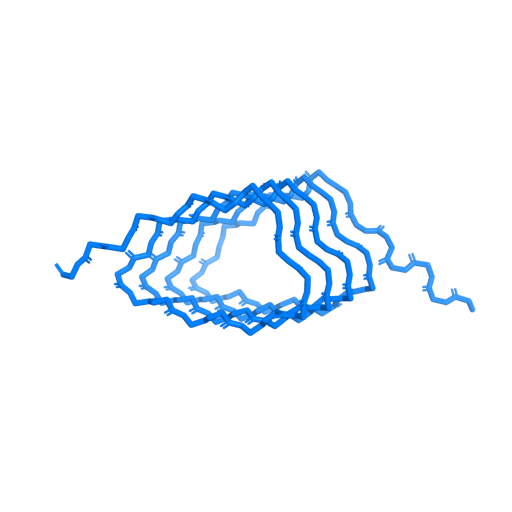 68 ARG A CA 1
ATOM 519 C C . ARG A 1 68 ? 1.383 -1.507 10.965 1.00 88.25 68 ARG A C 1
ATOM 521 O O . ARG A 1 68 ? 1.441 -2.343 10.063 1.00 88.25 68 ARG A O 1
ATOM 528 N N . MET A 1 69 ? 2.306 -0.573 11.156 1.00 86.00 69 MET A N 1
ATOM 529 C CA . MET A 1 69 ? 3.484 -0.401 10.309 1.00 86.00 69 MET A CA 1
ATOM 530 C C . MET A 1 69 ? 4.745 -0.507 11.158 1.00 86.00 69 MET A C 1
ATOM 532 O O . MET A 1 69 ? 4.796 0.074 12.236 1.00 86.00 69 MET A O 1
ATOM 536 N N . ALA A 1 70 ? 5.741 -1.234 10.663 1.00 89.62 70 ALA A N 1
ATOM 537 C CA . ALA A 1 70 ? 7.089 -1.252 11.216 1.00 89.62 70 ALA A CA 1
ATOM 538 C C . ALA A 1 70 ? 8.067 -0.872 10.105 1.00 89.62 70 ALA A C 1
ATOM 540 O O . ALA A 1 70 ? 8.110 -1.553 9.075 1.00 89.62 70 ALA A O 1
ATOM 541 N N . THR A 1 71 ? 8.798 0.228 10.292 1.00 89.06 71 THR A N 1
ATOM 542 C CA . THR A 1 71 ? 9.777 0.706 9.314 1.00 89.06 71 THR A CA 1
ATOM 543 C C . THR A 1 71 ? 10.993 1.343 9.958 1.00 89.06 71 THR A C 1
ATOM 545 O O . THR A 1 71 ? 10.813 2.107 10.901 1.00 89.06 71 THR A O 1
ATOM 548 N N . ASN A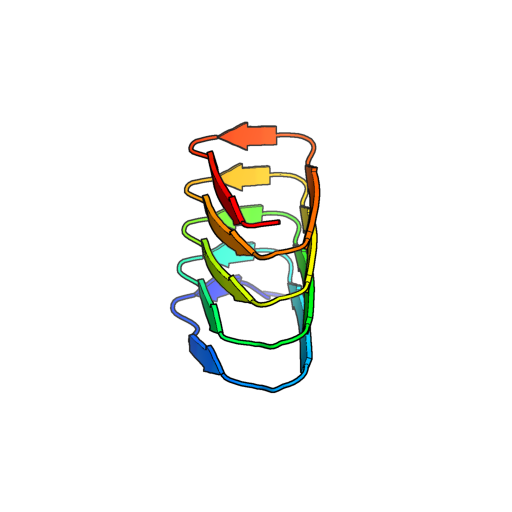 1 72 ? 12.187 1.100 9.407 1.00 92.19 72 ASN A N 1
ATOM 549 C CA . ASN A 1 72 ? 13.410 1.779 9.858 1.00 92.19 72 ASN A CA 1
ATOM 550 C C . ASN A 1 72 ? 13.507 3.192 9.277 1.00 92.19 72 ASN A C 1
ATOM 552 O O . ASN A 1 72 ? 13.766 4.144 10.003 1.00 92.19 72 ASN A O 1
ATOM 556 N N . VAL A 1 73 ? 13.262 3.339 7.972 1.00 90.38 73 VAL A N 1
ATOM 557 C CA . VAL A 1 73 ? 13.312 4.629 7.274 1.00 90.38 73 VAL A CA 1
ATOM 558 C C . VAL A 1 73 ? 11.982 4.887 6.583 1.00 90.38 73 VAL A C 1
ATOM 560 O O . VAL A 1 73 ? 11.512 4.073 5.783 1.00 90.38 73 VAL A O 1
ATOM 563 N N . LEU A 1 74 ? 11.382 6.040 6.874 1.00 88.94 74 LEU A N 1
ATOM 564 C CA . LEU A 1 74 ? 10.072 6.423 6.366 1.00 88.94 74 LEU A CA 1
ATOM 565 C C . LEU A 1 74 ? 10.092 7.849 5.814 1.00 88.94 74 LEU A C 1
ATOM 567 O O . LEU A 1 74 ? 10.429 8.793 6.519 1.00 88.94 74 LEU A O 1
ATOM 571 N N . SER A 1 75 ? 9.645 8.011 4.569 1.00 91.12 75 SER A N 1
ATOM 572 C CA . SER A 1 75 ? 9.466 9.318 3.931 1.00 91.12 75 SER A CA 1
ATOM 573 C C . SER A 1 75 ? 8.136 9.405 3.174 1.00 91.12 75 SER A C 1
ATOM 575 O O . SER A 1 75 ? 7.682 8.460 2.526 1.00 91.12 75 SER A O 1
ATOM 577 N N . GLY A 1 76 ? 7.462 10.555 3.249 1.00 86.06 76 GLY A N 1
ATOM 578 C CA . GLY A 1 76 ? 6.223 10.788 2.496 1.00 86.06 76 GLY A CA 1
ATOM 579 C C . GLY A 1 76 ? 5.067 9.857 2.886 1.00 86.06 76 GLY A C 1
ATOM 580 O O . GLY A 1 76 ? 4.429 9.258 2.016 1.00 86.06 76 GLY A O 1
ATOM 581 N N . LEU A 1 77 ? 4.791 9.734 4.188 1.00 86.12 77 LEU A N 1
ATOM 582 C CA . LEU A 1 77 ? 3.676 8.956 4.725 1.00 86.12 77 LEU A CA 1
ATOM 583 C C . LEU A 1 77 ? 2.372 9.768 4.750 1.00 86.12 77 LEU A C 1
ATOM 585 O O . LEU A 1 77 ? 2.312 10.848 5.328 1.00 86.12 77 LEU A O 1
ATOM 589 N N . ARG A 1 78 ? 1.289 9.215 4.194 1.00 88.88 78 ARG A N 1
ATOM 590 C CA . ARG A 1 78 ? -0.085 9.690 4.416 1.00 88.88 78 ARG A CA 1
ATOM 591 C C . ARG A 1 78 ? -0.979 8.529 4.829 1.00 88.88 78 ARG A C 1
ATOM 593 O O . ARG A 1 78 ? -1.336 7.687 4.000 1.00 88.88 78 ARG A O 1
ATOM 600 N N . VAL A 1 79 ? -1.369 8.506 6.099 1.00 83.62 79 VAL A N 1
ATOM 601 C CA . VAL A 1 79 ? -2.271 7.494 6.658 1.00 83.62 79 VAL A CA 1
ATOM 602 C C . VAL A 1 79 ? -3.594 8.145 7.018 1.00 83.62 79 VAL A C 1
ATOM 604 O O . VAL A 1 79 ? -3.633 9.168 7.686 1.00 83.62 79 VAL A O 1
ATOM 607 N N . TRP A 1 80 ? -4.682 7.550 6.547 1.00 86.94 80 TRP A N 1
ATOM 608 C CA . TRP A 1 80 ? -6.040 7.870 6.967 1.00 86.94 80 TRP A CA 1
ATOM 609 C C . TRP A 1 80 ? -6.605 6.624 7.636 1.00 86.94 80 TRP A C 1
ATOM 611 O O . TRP A 1 80 ? -7.088 5.718 6.946 1.00 86.94 80 TRP A O 1
ATOM 621 N N . CYS A 1 81 ? -6.499 6.568 8.963 1.00 75.06 81 CYS A N 1
ATOM 622 C CA . CYS A 1 81 ? -7.130 5.522 9.757 1.00 75.06 81 CYS A CA 1
ATOM 623 C C . CYS A 1 81 ? -8.465 6.059 10.290 1.00 75.06 81 CYS A C 1
ATOM 625 O O . CYS A 1 81 ? -8.514 7.107 10.925 1.00 75.06 81 CYS A O 1
ATOM 627 N N . ARG A 1 82 ? -9.560 5.404 9.894 1.00 70.75 82 ARG A N 1
ATOM 628 C CA . ARG A 1 82 ? -10.926 5.753 10.302 1.00 70.75 82 ARG A CA 1
ATOM 629 C C . ARG A 1 82 ? -11.360 4.665 11.285 1.00 70.75 82 ARG A C 1
ATOM 631 O O . ARG A 1 82 ? -11.567 3.541 10.822 1.00 70.75 82 ARG A O 1
ATOM 638 N N . LEU A 1 83 ? -11.355 4.974 12.586 1.00 58.03 83 LEU A N 1
ATOM 639 C CA . LEU A 1 83 ? -11.821 4.053 13.631 1.00 58.03 83 LEU A CA 1
ATOM 640 C C . LEU A 1 83 ? -13.286 3.673 13.380 1.00 58.03 83 LEU A C 1
ATOM 642 O O . LEU A 1 83 ? -14.067 4.584 13.024 1.00 58.03 83 LEU A O 1
#